Protein AF-A0A165Z0E2-F1 (afdb_monomer)

Mean predicted aligned error: 8.17 Å

pLDDT: mean 87.36, std 12.64, range [34.91, 98.0]

Structure (mmCIF, N/CA/C/O backbone):
data_AF-A0A165Z0E2-F1
#
_entry.id   AF-A0A165Z0E2-F1
#
loop_
_atom_site.group_PDB
_atom_site.id
_atom_site.type_symbol
_atom_site.label_atom_id
_atom_site.label_alt_id
_atom_site.label_comp_id
_atom_site.label_asym_id
_atom_site.label_entity_id
_atom_site.label_seq_id
_atom_site.pdbx_PDB_ins_code
_atom_site.Cartn_x
_atom_site.Cartn_y
_atom_site.Cartn_z
_atom_site.occupancy
_atom_site.B_iso_or_equiv
_atom_site.auth_seq_id
_atom_site.auth_comp_id
_atom_site.auth_asym_id
_atom_site.auth_atom_id
_atom_site.pdbx_PDB_model_num
ATOM 1 N N . MET A 1 1 ? 24.424 35.944 -37.618 1.00 54.47 1 MET A N 1
ATOM 2 C CA . MET A 1 1 ? 23.885 34.587 -37.855 1.00 54.47 1 MET A CA 1
ATOM 3 C C . MET A 1 1 ? 24.616 33.644 -36.911 1.00 54.47 1 MET A C 1
ATOM 5 O O . MET A 1 1 ? 25.786 33.376 -37.143 1.00 54.47 1 MET A O 1
ATOM 9 N N . PHE A 1 2 ? 24.004 33.239 -35.794 1.00 56.81 2 PHE A N 1
ATOM 10 C CA . PHE A 1 2 ? 24.626 32.244 -34.913 1.00 56.81 2 PHE A CA 1
ATOM 11 C C . PHE A 1 2 ? 24.613 30.890 -35.629 1.00 56.81 2 PHE A C 1
ATOM 13 O O . PHE A 1 2 ? 23.566 30.459 -36.108 1.00 56.81 2 PHE A O 1
ATOM 20 N N . SER A 1 3 ? 25.783 30.262 -35.765 1.00 77.00 3 SER A N 1
ATOM 21 C CA . SER A 1 3 ? 25.909 28.947 -36.400 1.00 77.00 3 SER A CA 1
ATOM 22 C C . SER A 1 3 ? 25.093 27.917 -35.613 1.00 77.00 3 SER A C 1
ATOM 24 O O . SER A 1 3 ? 25.201 27.875 -34.386 1.00 77.00 3 SER A O 1
ATOM 26 N N . LEU A 1 4 ? 24.301 27.078 -36.296 1.00 73.94 4 LEU A N 1
ATOM 27 C CA . LEU A 1 4 ? 23.501 26.014 -35.661 1.00 73.94 4 LEU A CA 1
ATOM 28 C C . LEU A 1 4 ? 24.344 25.134 -34.723 1.00 73.94 4 LEU A C 1
ATOM 30 O O . LEU A 1 4 ? 23.853 24.685 -33.692 1.00 73.94 4 LEU A O 1
ATOM 34 N N . ALA A 1 5 ? 25.623 24.933 -35.053 1.00 73.81 5 ALA A N 1
ATOM 35 C CA . ALA A 1 5 ? 26.557 24.163 -34.238 1.00 73.81 5 ALA A CA 1
ATOM 36 C C . ALA A 1 5 ? 26.808 24.794 -32.857 1.00 73.81 5 ALA A C 1
ATOM 38 O O . ALA A 1 5 ? 26.904 24.079 -31.863 1.00 73.81 5 ALA A O 1
ATOM 39 N N . LEU A 1 6 ? 26.868 26.128 -32.776 1.00 76.56 6 LEU A N 1
ATOM 40 C CA . LEU A 1 6 ? 27.094 26.836 -31.515 1.00 76.56 6 LEU A CA 1
ATOM 41 C C . LEU A 1 6 ? 25.850 26.780 -30.617 1.00 76.56 6 LEU A C 1
ATOM 43 O O . LEU A 1 6 ? 25.981 26.645 -29.408 1.00 76.56 6 LEU A O 1
ATOM 47 N N . VAL A 1 7 ? 24.653 26.821 -31.213 1.00 79.75 7 VAL A N 1
ATOM 48 C CA . VAL A 1 7 ? 23.372 26.678 -30.496 1.00 79.75 7 VAL A CA 1
ATOM 49 C C . VAL A 1 7 ? 23.168 25.243 -29.992 1.00 79.75 7 VAL A C 1
ATOM 51 O O . VAL A 1 7 ? 22.701 25.039 -28.876 1.00 79.75 7 VAL A O 1
ATOM 54 N N . ALA A 1 8 ? 23.550 24.234 -30.778 1.00 79.00 8 ALA A N 1
ATOM 55 C CA . ALA A 1 8 ? 23.468 22.836 -30.355 1.00 79.00 8 ALA A CA 1
ATOM 56 C C . ALA A 1 8 ? 24.437 22.520 -29.200 1.00 79.00 8 ALA A C 1
ATOM 58 O O . ALA A 1 8 ? 24.066 21.820 -28.258 1.00 79.00 8 ALA A O 1
ATOM 59 N N . LEU A 1 9 ? 25.657 23.069 -29.241 1.00 79.88 9 LEU A N 1
ATOM 60 C CA . LEU A 1 9 ? 26.662 22.857 -28.199 1.00 79.88 9 LEU A CA 1
ATOM 61 C C . LEU A 1 9 ? 26.275 23.536 -26.876 1.00 79.88 9 LEU A C 1
ATOM 63 O O . LEU A 1 9 ? 26.489 22.959 -25.812 1.00 79.88 9 LEU A O 1
ATOM 67 N N . THR A 1 10 ? 25.654 24.721 -26.924 1.00 79.38 10 THR A N 1
ATOM 68 C CA . THR A 1 10 ? 25.146 25.393 -25.717 1.00 79.38 10 THR A CA 1
ATOM 69 C C . THR A 1 10 ? 23.929 24.685 -25.121 1.00 79.38 10 THR A C 1
ATOM 71 O O . THR A 1 10 ? 23.859 24.563 -23.901 1.00 79.38 10 THR A O 1
ATOM 74 N N . LEU A 1 11 ? 23.011 24.149 -25.938 1.00 78.88 11 LEU A N 1
ATOM 75 C CA . LEU A 1 11 ? 21.893 23.328 -25.443 1.00 78.88 11 LEU A CA 1
ATOM 76 C C . LEU A 1 11 ? 22.374 22.029 -24.783 1.00 78.88 11 LEU A C 1
ATOM 78 O O . LEU A 1 11 ? 21.860 21.651 -23.734 1.00 78.88 11 LEU A O 1
ATOM 82 N N . ALA A 1 12 ? 23.369 21.360 -25.371 1.00 77.81 12 ALA A N 1
ATOM 83 C CA . ALA A 1 12 ? 23.954 20.154 -24.792 1.00 77.81 12 ALA A CA 1
ATOM 84 C C . ALA A 1 12 ? 24.706 20.451 -23.483 1.00 77.81 12 ALA A C 1
ATOM 86 O O . ALA A 1 12 ? 24.584 19.694 -22.527 1.00 77.81 12 ALA A O 1
ATOM 87 N N . ALA A 1 13 ? 25.426 21.576 -23.406 1.00 78.69 13 ALA A N 1
ATOM 88 C CA . ALA A 1 13 ? 26.096 22.014 -22.180 1.00 78.69 13 ALA A CA 1
ATOM 89 C C . ALA A 1 13 ? 25.113 22.442 -21.072 1.00 78.69 13 ALA A C 1
ATOM 91 O O . ALA A 1 13 ? 25.446 22.365 -19.892 1.00 78.69 13 ALA A O 1
ATOM 92 N N . ALA A 1 14 ? 23.901 22.869 -21.439 1.00 79.94 14 ALA A N 1
ATOM 93 C CA . ALA A 1 14 ? 22.827 23.182 -20.498 1.00 79.94 14 ALA A CA 1
ATOM 94 C C . ALA A 1 14 ? 22.044 21.939 -20.027 1.00 79.94 14 ALA A C 1
ATOM 96 O O . ALA A 1 14 ? 21.242 22.039 -19.095 1.00 79.94 14 ALA A O 1
ATOM 97 N N . ALA A 1 15 ? 22.262 20.766 -20.633 1.00 74.94 15 ALA A N 1
ATOM 98 C CA . ALA A 1 15 ? 21.620 19.527 -20.215 1.00 74.94 15 ALA A CA 1
ATOM 99 C C . ALA A 1 15 ? 22.265 19.012 -18.919 1.00 74.94 15 ALA A C 1
ATOM 101 O O . ALA A 1 15 ? 23.312 18.369 -18.929 1.00 74.94 15 ALA A O 1
ATOM 102 N N . SER A 1 16 ? 21.632 19.299 -17.783 1.00 74.88 16 SER A N 1
ATOM 103 C CA . SER A 1 16 ? 21.999 18.698 -16.498 1.00 74.88 16 SER A CA 1
ATOM 104 C C . SER A 1 16 ? 21.269 17.368 -16.292 1.00 74.88 16 SER A C 1
ATOM 106 O O . SER A 1 16 ? 20.107 17.244 -16.695 1.00 74.88 16 SER A O 1
ATOM 108 N N . PRO A 1 17 ? 21.905 16.368 -15.655 1.00 70.75 17 PRO A N 1
ATOM 109 C CA . PRO A 1 17 ? 21.209 15.155 -15.253 1.00 70.75 17 PRO A CA 1
ATOM 110 C C . PRO A 1 17 ? 20.081 15.509 -14.275 1.00 70.75 17 PRO A C 1
ATOM 112 O O . PRO A 1 17 ? 20.273 16.297 -13.350 1.00 70.75 17 PRO A O 1
ATOM 115 N N . ALA A 1 18 ? 18.897 14.937 -14.491 1.00 68.88 18 ALA A N 1
ATOM 116 C CA . ALA A 1 18 ? 17.765 15.080 -13.586 1.00 68.88 18 ALA A CA 1
ATOM 117 C C . ALA A 1 18 ? 17.639 13.822 -12.719 1.00 68.88 18 ALA A C 1
ATOM 119 O O . ALA A 1 18 ? 17.376 12.736 -13.239 1.00 68.88 18 ALA A O 1
ATOM 120 N N . ASP A 1 19 ? 17.770 13.974 -11.401 1.00 68.88 19 ASP A N 1
ATOM 121 C CA . ASP A 1 19 ? 17.341 12.955 -10.443 1.00 68.88 19 ASP A CA 1
ATOM 122 C C . ASP A 1 19 ? 15.816 13.011 -10.317 1.00 68.88 19 ASP A C 1
ATOM 124 O O . ASP A 1 19 ? 15.243 13.811 -9.574 1.00 68.88 19 ASP A O 1
ATOM 128 N N . ALA A 1 20 ? 15.140 12.179 -11.107 1.00 72.19 20 ALA A N 1
ATOM 129 C CA . ALA A 1 20 ? 13.689 12.084 -11.116 1.00 72.19 20 ALA A CA 1
ATOM 130 C C . ALA A 1 20 ? 13.210 10.918 -10.241 1.00 72.19 20 ALA A C 1
ATOM 132 O O . ALA A 1 20 ? 13.724 9.801 -10.304 1.00 72.19 20 ALA A O 1
ATOM 133 N N . PHE A 1 21 ? 12.163 11.160 -9.460 1.00 82.00 21 PHE A N 1
ATOM 134 C CA . PHE A 1 21 ? 11.425 10.121 -8.750 1.00 82.00 21 PHE A CA 1
ATOM 135 C C . PHE A 1 21 ? 9.990 10.061 -9.263 1.00 82.00 21 PHE A C 1
ATOM 137 O O . PHE A 1 21 ? 9.438 11.054 -9.740 1.00 82.00 21 PHE A O 1
ATOM 144 N N . PHE A 1 22 ? 9.373 8.887 -9.160 1.00 85.31 22 PHE A N 1
ATOM 145 C CA . PHE A 1 22 ? 7.964 8.744 -9.494 1.00 85.31 22 PHE A CA 1
ATOM 146 C C . PHE A 1 22 ? 7.130 9.119 -8.275 1.00 85.31 22 PHE A C 1
ATOM 148 O O . PHE A 1 22 ? 7.357 8.600 -7.184 1.00 85.31 22 PHE A O 1
ATOM 155 N N . ARG A 1 23 ? 6.156 10.008 -8.459 1.00 90.50 23 ARG A N 1
ATOM 156 C CA . ARG A 1 23 ? 5.164 10.359 -7.444 1.00 90.50 23 ARG A CA 1
ATOM 157 C C . ARG A 1 23 ? 3.824 10.563 -8.118 1.00 90.50 23 ARG A C 1
ATOM 159 O O . ARG A 1 23 ? 3.733 11.300 -9.095 1.00 90.50 23 ARG A O 1
ATOM 166 N N . MET A 1 24 ? 2.787 9.979 -7.545 1.00 93.31 24 MET A N 1
ATOM 167 C CA . MET A 1 24 ? 1.419 10.163 -7.990 1.00 93.31 24 MET A CA 1
ATOM 168 C C . MET A 1 24 ? 0.501 10.389 -6.800 1.00 93.31 24 MET A C 1
ATOM 170 O O . MET A 1 24 ? 0.594 9.709 -5.777 1.00 93.31 24 MET A O 1
ATOM 174 N N . ASN A 1 25 ? -0.408 11.343 -6.953 1.00 94.69 25 ASN A N 1
ATOM 175 C CA . ASN A 1 25 ? -1.466 11.541 -5.980 1.00 94.69 25 ASN A CA 1
ATOM 176 C C . ASN A 1 25 ? -2.646 10.639 -6.348 1.00 94.69 25 ASN A C 1
ATOM 178 O O . ASN A 1 25 ? -3.050 10.579 -7.512 1.00 94.69 25 ASN A O 1
ATOM 182 N N . CYS A 1 26 ? -3.222 9.980 -5.354 1.00 95.44 26 CYS A N 1
ATOM 183 C CA . CYS A 1 26 ? -4.488 9.274 -5.448 1.00 95.44 26 CYS A CA 1
ATOM 184 C C . CYS A 1 26 ? -5.521 10.062 -4.655 1.00 95.44 26 CYS A C 1
ATOM 186 O O . CYS A 1 26 ? -5.326 10.330 -3.472 1.00 95.44 26 CYS A O 1
ATOM 188 N N . ALA A 1 27 ? -6.582 10.502 -5.328 1.00 93.25 27 ALA A N 1
ATOM 189 C CA . ALA A 1 27 ? -7.455 11.556 -4.814 1.00 93.25 27 ALA A CA 1
ATOM 190 C C . ALA A 1 27 ? -8.342 11.100 -3.648 1.00 93.25 27 ALA A C 1
ATOM 192 O O . ALA A 1 27 ? -8.714 11.920 -2.816 1.00 93.25 27 ALA A O 1
ATOM 193 N N . GLN A 1 28 ? -8.689 9.813 -3.617 1.00 93.75 28 GLN A N 1
ATOM 194 C CA . GLN A 1 28 ? -9.593 9.206 -2.641 1.00 93.75 28 GLN A CA 1
ATOM 195 C C . GLN A 1 28 ? -9.499 7.673 -2.694 1.00 93.75 28 GLN A C 1
ATOM 197 O O . GLN A 1 28 ? -9.038 7.131 -3.712 1.00 93.75 28 GLN A O 1
ATOM 202 N N . PRO A 1 29 ? -9.958 6.964 -1.648 1.00 95.00 29 PRO A N 1
ATOM 203 C CA . PRO A 1 29 ? -10.156 5.521 -1.696 1.00 95.00 29 PRO A CA 1
ATOM 204 C C . PRO A 1 29 ? -11.088 5.092 -2.829 1.00 95.00 29 PRO A C 1
ATOM 206 O O . PRO A 1 29 ? -12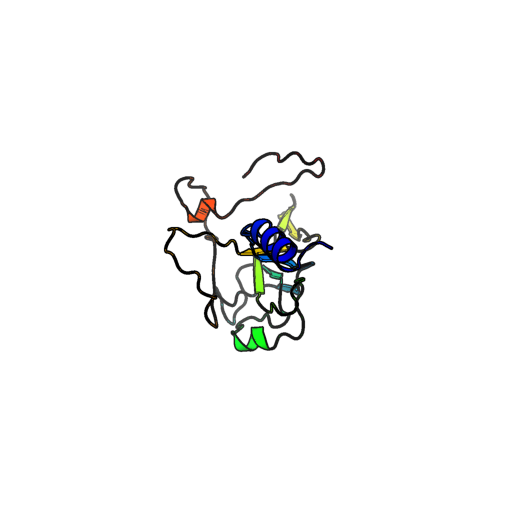.133 5.698 -3.048 1.00 95.00 29 PRO A O 1
ATOM 209 N N . VAL A 1 30 ? -10.721 4.023 -3.534 1.00 95.50 30 VAL A N 1
ATOM 210 C CA . VAL A 1 30 ? -11.617 3.317 -4.458 1.00 95.50 30 VAL A CA 1
ATOM 211 C C . VAL A 1 30 ? -12.631 2.469 -3.690 1.00 95.50 30 VAL A C 1
ATOM 213 O O . VAL A 1 30 ? -13.757 2.286 -4.140 1.00 95.50 30 VAL A O 1
ATOM 216 N N . THR A 1 31 ? -12.240 1.964 -2.517 1.00 94.94 31 THR A N 1
ATOM 217 C CA . THR A 1 31 ? -13.116 1.231 -1.601 1.00 94.94 31 THR A CA 1
ATOM 218 C C . THR A 1 31 ? -12.567 1.261 -0.176 1.00 94.94 31 THR A C 1
ATOM 220 O O . THR A 1 31 ? -11.368 1.455 0.041 1.00 94.94 31 THR A O 1
ATOM 223 N N . THR A 1 32 ? -13.453 1.019 0.789 1.00 95.06 32 THR A N 1
ATOM 224 C CA . THR A 1 32 ? -13.117 0.793 2.196 1.00 95.06 32 THR A CA 1
ATOM 225 C C . THR A 1 32 ? -13.785 -0.502 2.638 1.00 95.06 32 THR A C 1
ATOM 227 O O . THR A 1 32 ? -15.008 -0.555 2.773 1.00 95.06 32 THR A O 1
ATOM 230 N N . MET A 1 33 ? -13.008 -1.573 2.821 1.00 95.69 33 MET A N 1
ATOM 231 C CA . MET A 1 33 ? -13.561 -2.913 3.049 1.00 95.69 33 MET A CA 1
ATOM 232 C C . MET A 1 33 ? -12.639 -3.829 3.857 1.00 95.69 33 MET A C 1
ATOM 234 O O . MET A 1 33 ? -11.449 -3.571 4.017 1.00 95.69 33 MET A O 1
ATOM 238 N N . ARG A 1 34 ? -13.192 -4.933 4.371 1.00 97.00 34 ARG A N 1
ATOM 239 C CA . ARG A 1 34 ? -12.456 -5.963 5.126 1.00 97.00 34 ARG A CA 1
ATOM 240 C C . ARG A 1 34 ? -11.863 -7.023 4.202 1.00 97.00 34 ARG A C 1
ATOM 242 O O . ARG A 1 34 ? -12.214 -8.196 4.307 1.00 97.00 34 ARG A O 1
ATOM 249 N N . ALA A 1 35 ? -10.992 -6.610 3.293 1.00 97.44 35 ALA A N 1
ATOM 250 C CA . ALA A 1 35 ? -10.297 -7.522 2.395 1.00 97.44 35 ALA A CA 1
ATOM 251 C C . ALA A 1 35 ? -8.796 -7.265 2.413 1.00 97.44 35 ALA A C 1
ATOM 253 O O . ALA A 1 35 ? -8.361 -6.114 2.452 1.00 97.44 35 ALA A O 1
ATOM 254 N N . ASP A 1 36 ? -8.032 -8.350 2.372 1.00 97.31 36 ASP A N 1
ATOM 255 C CA . ASP A 1 36 ? -6.581 -8.334 2.250 1.00 97.31 36 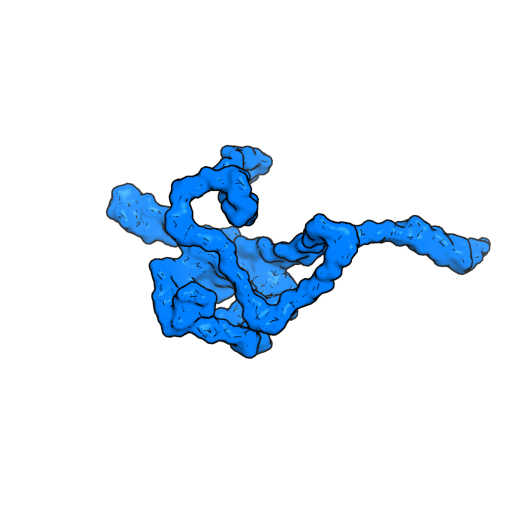ASP A CA 1
ATOM 256 C C . ASP A 1 36 ? -6.136 -9.532 1.402 1.00 97.31 36 ASP A C 1
ATOM 258 O O . ASP A 1 36 ? -6.047 -10.652 1.912 1.00 97.31 36 ASP A O 1
ATOM 262 N N . PRO A 1 37 ? -5.862 -9.319 0.107 1.00 97.19 37 PRO A N 1
ATOM 263 C CA . PRO A 1 37 ? -5.444 -10.391 -0.794 1.00 97.19 37 PRO A CA 1
ATOM 264 C C . PRO A 1 37 ? -4.064 -10.966 -0.477 1.00 97.19 37 PRO A C 1
ATOM 266 O O . PRO A 1 37 ? -3.691 -11.976 -1.070 1.00 97.19 37 PRO A O 1
ATOM 269 N N . ILE A 1 38 ? -3.277 -10.311 0.384 1.00 96.50 38 ILE A N 1
ATOM 270 C CA . ILE A 1 38 ? -1.933 -10.745 0.775 1.00 96.50 38 ILE A CA 1
ATOM 271 C C . ILE A 1 38 ? -2.001 -11.559 2.070 1.00 96.50 38 ILE A C 1
ATOM 273 O O . ILE A 1 38 ? -1.441 -12.650 2.123 1.00 96.50 38 ILE A O 1
ATOM 277 N N . VAL A 1 39 ? -2.674 -11.046 3.103 1.00 95.62 39 VAL A N 1
ATOM 278 C CA . VAL A 1 39 ? -2.645 -11.632 4.455 1.00 95.62 39 VAL A CA 1
ATOM 279 C C . VAL A 1 39 ? -3.753 -12.662 4.672 1.00 95.62 39 VAL A C 1
ATOM 281 O O . VAL A 1 39 ? -3.515 -13.695 5.295 1.00 95.62 39 VAL A O 1
ATOM 284 N N . THR A 1 40 ? -4.964 -12.406 4.175 1.00 96.31 40 THR A N 1
ATOM 285 C CA . THR A 1 40 ? -6.128 -13.288 4.371 1.00 96.31 40 THR A CA 1
ATOM 286 C C . THR A 1 40 ? -6.905 -13.470 3.061 1.00 96.31 40 THR A C 1
ATOM 288 O O . THR A 1 40 ? -8.063 -13.048 2.967 1.00 96.31 40 THR A O 1
ATOM 291 N N . PRO A 1 41 ? -6.283 -14.065 2.026 1.00 97.19 41 PRO A N 1
ATOM 292 C CA . PRO A 1 41 ? -6.888 -14.181 0.706 1.00 97.19 41 PRO A CA 1
ATOM 293 C C . PRO A 1 41 ? -8.185 -14.996 0.743 1.00 97.19 41 PRO A C 1
ATOM 295 O O . PRO A 1 41 ? -8.265 -16.054 1.364 1.00 97.19 41 PRO A O 1
ATOM 298 N N . GLY A 1 42 ? -9.211 -14.493 0.058 1.00 97.69 42 GLY A N 1
ATOM 299 C CA . GLY A 1 42 ? -10.505 -15.161 -0.110 1.00 97.69 42 GLY A CA 1
ATOM 300 C C . GLY A 1 42 ? -11.436 -15.120 1.105 1.00 97.69 42 GLY A C 1
ATOM 301 O O . GLY A 1 42 ? -12.572 -15.577 0.996 1.00 97.69 42 GLY A O 1
ATOM 302 N N . ILE A 1 43 ? -11.005 -14.557 2.239 1.00 97.88 43 ILE A N 1
ATOM 303 C CA . ILE A 1 43 ? -11.808 -14.478 3.466 1.00 97.88 43 ILE A CA 1
ATOM 304 C C . ILE A 1 43 ? -11.844 -13.059 4.035 1.00 97.88 43 ILE A C 1
ATOM 306 O O . ILE A 1 43 ? -11.053 -12.188 3.680 1.00 97.88 43 ILE A O 1
ATOM 310 N N . VAL A 1 44 ? -12.780 -12.827 4.954 1.00 98.00 44 VAL A N 1
ATOM 311 C CA . VAL A 1 44 ? -12.931 -11.533 5.623 1.00 98.00 44 VAL A CA 1
ATOM 312 C C . VAL A 1 44 ? -11.706 -11.221 6.481 1.00 98.00 44 VAL A C 1
ATOM 314 O O . VAL A 1 44 ? -11.399 -11.949 7.425 1.00 98.00 44 VAL A O 1
ATOM 317 N N . ALA A 1 45 ? -11.046 -10.099 6.187 1.00 96.94 45 ALA A N 1
ATOM 318 C CA . ALA A 1 45 ? -9.876 -9.645 6.928 1.00 96.94 45 ALA A CA 1
ATOM 319 C C . ALA A 1 45 ? -10.224 -9.269 8.379 1.00 96.94 45 ALA A C 1
ATOM 321 O O . ALA A 1 45 ? -11.352 -8.868 8.709 1.00 96.94 45 ALA A O 1
ATOM 322 N N . SER A 1 46 ? -9.232 -9.363 9.267 1.00 94.75 46 SER A N 1
ATOM 323 C CA . SER A 1 46 ? -9.387 -9.072 10.701 1.00 94.75 46 SER A CA 1
ATOM 324 C C . SER A 1 46 ? -9.749 -7.612 10.997 1.00 94.75 46 SER A C 1
ATOM 326 O O . SER A 1 46 ? -10.328 -7.328 12.042 1.00 94.75 46 SER A O 1
ATOM 328 N N . HIS A 1 47 ? -9.463 -6.696 10.071 1.00 93.88 47 HIS A N 1
ATOM 329 C CA . HIS A 1 47 ? -9.766 -5.273 10.173 1.00 93.88 47 HIS A CA 1
ATOM 330 C C . HIS A 1 47 ? -10.133 -4.680 8.804 1.00 93.88 47 HIS A C 1
ATOM 332 O O . HIS A 1 47 ? -10.105 -5.367 7.781 1.00 93.88 47 HIS A O 1
ATOM 338 N N . VAL A 1 48 ? -10.567 -3.419 8.805 1.00 95.56 48 VAL A N 1
ATOM 339 C CA . VAL A 1 48 ? -10.971 -2.684 7.600 1.00 95.56 48 VAL A CA 1
ATOM 340 C C . VAL A 1 48 ? -9.755 -1.995 6.992 1.00 95.56 48 VAL A C 1
ATOM 342 O O . VAL A 1 48 ? -8.957 -1.407 7.720 1.00 95.56 48 VAL A O 1
ATOM 345 N N . HIS A 1 49 ? -9.658 -2.021 5.668 1.00 96.06 49 HIS A N 1
ATOM 346 C CA . HIS A 1 49 ? -8.668 -1.291 4.888 1.00 96.06 49 HIS A CA 1
ATOM 347 C C . HIS A 1 49 ? -9.319 -0.157 4.102 1.00 96.06 49 HIS A C 1
ATOM 349 O O . HIS A 1 49 ? -10.428 -0.319 3.594 1.00 96.06 49 HIS A O 1
ATOM 355 N N . GLN A 1 50 ? -8.606 0.959 3.969 1.00 95.50 50 GLN A N 1
ATOM 356 C CA . GLN A 1 50 ? -8.859 1.977 2.947 1.00 95.50 50 GLN A CA 1
ATOM 357 C C . GLN A 1 50 ? -7.948 1.678 1.760 1.00 95.50 50 GLN A C 1
ATOM 359 O O . GLN A 1 50 ? -6.746 1.494 1.946 1.00 95.50 50 GLN A O 1
ATOM 364 N N . VAL A 1 51 ? -8.512 1.597 0.557 1.00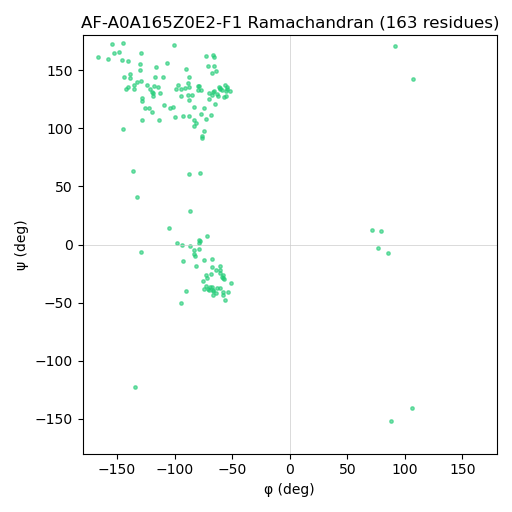 96.50 51 VAL A N 1
ATOM 365 C CA . VAL A 1 51 ? -7.809 1.118 -0.640 1.00 96.50 51 VAL A CA 1
ATOM 366 C C . VAL A 1 51 ? -7.768 2.218 -1.689 1.00 96.50 51 VAL A C 1
ATOM 368 O O . VAL A 1 51 ? -8.807 2.746 -2.064 1.00 96.50 51 VAL A O 1
ATOM 371 N N . LEU A 1 52 ? -6.587 2.530 -2.207 1.00 97.06 52 LEU A N 1
ATOM 372 C CA . LEU A 1 52 ? -6.329 3.448 -3.315 1.00 97.06 52 LEU A CA 1
ATOM 373 C C . LEU A 1 52 ? -5.943 2.654 -4.575 1.00 97.06 52 LEU A C 1
ATOM 375 O O . LEU A 1 52 ? -5.426 1.537 -4.478 1.00 97.06 52 LEU A O 1
ATOM 379 N N . GLY A 1 53 ? -6.143 3.250 -5.753 1.00 97.12 53 GLY A N 1
ATOM 380 C CA . GLY A 1 53 ? -5.688 2.693 -7.030 1.00 97.12 53 GLY A CA 1
ATOM 381 C C . GLY A 1 53 ? -6.807 2.107 -7.888 1.00 97.12 53 GLY A C 1
ATOM 382 O O . GLY A 1 53 ? -7.882 2.704 -7.990 1.00 97.12 53 GLY A O 1
ATOM 383 N N . GLY A 1 54 ? -6.529 0.979 -8.547 1.00 97.44 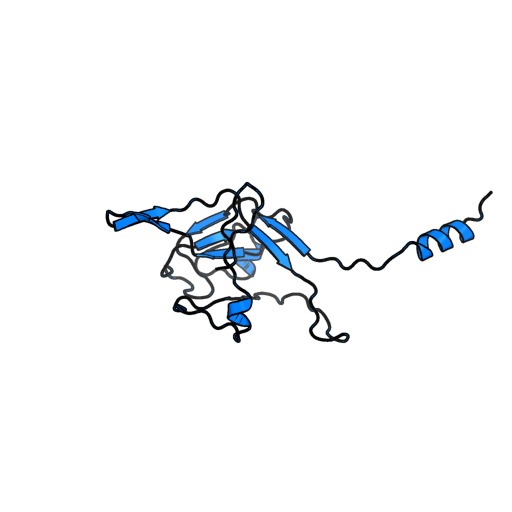54 GLY A N 1
ATOM 384 C CA . GLY A 1 54 ? -7.419 0.347 -9.527 1.00 97.44 54 GLY A CA 1
ATOM 385 C C . GLY A 1 54 ? -8.720 -0.222 -8.941 1.00 97.44 54 GLY A C 1
ATOM 386 O O . GLY A 1 54 ? -8.739 -0.728 -7.820 1.00 97.44 54 GLY A O 1
ATOM 387 N N . ASN A 1 55 ? -9.817 -0.201 -9.705 1.00 96.81 55 ASN A N 1
ATOM 388 C CA . ASN A 1 55 ? -11.112 -0.754 -9.270 1.00 96.81 55 ASN A CA 1
ATOM 389 C C . ASN A 1 55 ? -11.233 -2.292 -9.345 1.00 96.81 55 ASN A C 1
ATOM 391 O O . ASN A 1 55 ? -12.289 -2.827 -9.023 1.00 96.81 55 ASN A O 1
ATOM 395 N N . GLY A 1 56 ? -10.175 -3.010 -9.734 1.00 96.44 56 GLY A N 1
ATOM 396 C CA . GLY A 1 56 ? -10.111 -4.477 -9.721 1.00 96.44 56 GLY A CA 1
ATOM 397 C C . GLY A 1 56 ? -9.851 -5.110 -8.344 1.00 96.44 56 GLY A C 1
ATOM 398 O O . GLY A 1 56 ? -9.747 -6.337 -8.253 1.00 96.44 56 GLY A O 1
ATOM 399 N N . PHE A 1 57 ? -9.735 -4.306 -7.277 1.00 97.69 57 PHE A N 1
ATOM 400 C CA . PHE A 1 57 ? -9.471 -4.796 -5.921 1.00 97.69 57 PHE A CA 1
ATOM 401 C C . PHE A 1 57 ? -10.589 -5.711 -5.412 1.00 97.69 57 PHE A C 1
ATOM 403 O O . PHE A 1 57 ? -11.766 -5.355 -5.430 1.00 97.69 57 PHE A O 1
ATOM 410 N N . ASN A 1 58 ? -10.226 -6.899 -4.933 1.00 96.56 58 ASN A N 1
ATOM 411 C CA . ASN A 1 58 ? -11.169 -7.907 -4.447 1.00 96.56 58 ASN A CA 1
ATOM 412 C C . ASN A 1 58 ? -10.497 -8.835 -3.420 1.00 96.56 58 ASN A C 1
ATO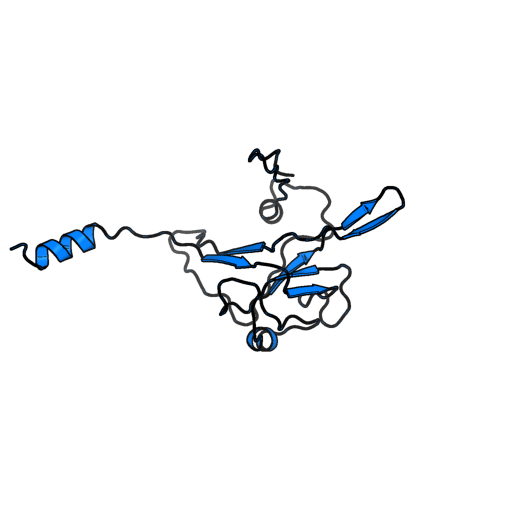M 414 O O . ASN A 1 58 ? -9.289 -8.768 -3.252 1.00 96.56 58 ASN A O 1
ATOM 418 N N . PHE A 1 59 ? -11.250 -9.716 -2.751 1.00 97.81 59 PHE A N 1
ATOM 419 C CA . PHE A 1 59 ? -10.755 -10.596 -1.675 1.00 97.81 59 PHE A CA 1
ATOM 420 C C . PHE A 1 59 ? -9.601 -11.533 -2.057 1.00 97.81 59 PHE A C 1
ATOM 422 O O . PHE A 1 59 ? -8.846 -11.944 -1.180 1.00 97.81 59 PHE A O 1
ATOM 429 N N . ASN A 1 60 ? -9.470 -11.898 -3.330 1.00 96.50 60 ASN A N 1
ATOM 430 C CA . ASN A 1 60 ? -8.434 -12.803 -3.819 1.00 96.50 60 ASN A CA 1
ATOM 431 C C . ASN A 1 60 ? -7.765 -12.241 -5.081 1.00 96.50 60 ASN A C 1
ATOM 433 O O . ASN A 1 60 ? -7.516 -12.965 -6.043 1.00 96.50 60 ASN A O 1
ATOM 437 N N . GLN A 1 61 ? -7.520 -10.928 -5.087 1.00 96.50 61 GLN A N 1
ATOM 438 C CA . GLN A 1 61 ? -7.035 -10.219 -6.263 1.00 96.50 61 GLN A CA 1
ATOM 439 C C . GLN A 1 61 ? -5.747 -10.839 -6.805 1.00 96.50 61 GLN A C 1
ATOM 441 O O . GLN A 1 61 ? -4.753 -10.987 -6.090 1.00 96.50 61 GLN A O 1
ATOM 446 N N . THR A 1 62 ? -5.749 -11.136 -8.100 1.00 96.25 62 THR A N 1
ATOM 447 C CA . THR A 1 62 ? -4.577 -11.545 -8.877 1.00 96.25 62 THR A CA 1
ATOM 448 C C . THR A 1 62 ? -4.011 -10.376 -9.690 1.00 96.25 62 THR A C 1
ATOM 450 O O . THR A 1 62 ? -4.623 -9.312 -9.804 1.00 96.25 62 THR A O 1
ATOM 453 N N . PHE A 1 63 ? -2.843 -10.571 -10.310 1.00 96.00 63 PHE A N 1
ATOM 454 C CA . PHE A 1 63 ? -2.325 -9.605 -11.282 1.00 96.00 63 PHE A CA 1
ATOM 455 C C . PHE A 1 63 ? -3.306 -9.384 -12.441 1.00 96.00 63 PHE A C 1
ATOM 457 O O . PHE A 1 63 ? -3.561 -8.243 -12.819 1.00 96.00 63 PHE A O 1
ATOM 464 N N . ALA A 1 64 ? -3.898 -10.459 -12.969 1.00 96.62 64 ALA A N 1
ATOM 465 C CA . ALA A 1 64 ? -4.861 -10.370 -14.060 1.00 96.62 64 ALA A CA 1
ATOM 466 C C . ALA A 1 64 ? -6.095 -9.542 -13.669 1.00 96.62 64 ALA A C 1
ATOM 468 O O . ALA A 1 64 ? -6.585 -8.766 -14.486 1.00 96.62 64 ALA A O 1
ATOM 469 N N . ASP A 1 65 ? -6.565 -9.654 -12.425 1.00 96.81 65 ASP A N 1
ATOM 470 C CA . ASP A 1 65 ? -7.675 -8.836 -11.922 1.00 96.81 65 ASP A CA 1
ATOM 471 C C . ASP A 1 65 ? -7.285 -7.360 -11.826 1.00 96.81 65 ASP A C 1
ATOM 473 O O . ASP A 1 65 ? -8.027 -6.500 -12.297 1.00 96.81 65 ASP A O 1
ATOM 477 N N . ALA A 1 66 ? -6.084 -7.063 -11.311 1.00 96.44 66 ALA A N 1
ATOM 478 C CA . ALA A 1 66 ? -5.550 -5.701 -11.276 1.00 96.44 66 ALA A CA 1
ATOM 479 C C . ALA A 1 66 ? -5.516 -5.088 -12.687 1.00 96.44 66 ALA A C 1
ATOM 481 O O . ALA A 1 66 ? -6.014 -3.986 -12.911 1.00 96.44 66 ALA A O 1
ATOM 482 N N . ARG A 1 67 ? -5.000 -5.842 -13.668 1.00 96.69 67 ARG A N 1
ATOM 483 C CA . ARG A 1 67 ? -4.878 -5.414 -15.070 1.00 96.69 67 ARG A CA 1
ATOM 484 C C . ARG A 1 67 ? -6.208 -5.247 -15.801 1.00 96.69 67 ARG A C 1
ATOM 486 O O . ARG A 1 67 ? -6.230 -4.548 -16.809 1.00 96.69 67 ARG A O 1
ATOM 493 N N . LYS A 1 68 ? -7.290 -5.853 -15.306 1.00 97.31 68 LYS A N 1
ATOM 494 C CA . LYS A 1 68 ? -8.656 -5.672 -15.824 1.00 97.31 68 LYS A CA 1
ATOM 495 C C . LYS A 1 68 ? -9.356 -4.429 -15.270 1.00 97.31 68 LYS A C 1
ATOM 497 O O . LYS A 1 68 ? -10.469 -4.140 -15.704 1.00 97.31 68 LYS A O 1
ATOM 502 N N . SER A 1 69 ? -8.740 -3.702 -14.333 1.00 97.88 69 SER A N 1
ATOM 503 C CA . SER A 1 69 ? -9.301 -2.454 -13.807 1.00 97.88 69 SER A CA 1
ATOM 504 C C . SER A 1 69 ? -9.596 -1.470 -14.944 1.00 97.88 69 SER A C 1
ATOM 506 O O . SER A 1 69 ? -8.749 -1.216 -15.799 1.00 97.88 69 SER A O 1
ATOM 508 N N . SER A 1 70 ? -10.796 -0.893 -14.941 1.00 96.69 70 SER A N 1
ATOM 509 C CA . SER A 1 70 ? -11.246 0.088 -15.936 1.00 96.69 70 SER A CA 1
ATOM 510 C C . SER A 1 70 ? -10.990 1.534 -15.503 1.00 96.69 70 SER A C 1
ATOM 512 O O . SER A 1 70 ? -11.094 2.455 -16.312 1.00 96.69 70 SER A O 1
ATOM 514 N N . CYS A 1 71 ? -10.690 1.757 -14.222 1.00 94.88 71 CYS A N 1
ATOM 515 C CA . CYS A 1 71 ? -10.325 3.059 -13.680 1.00 94.88 71 CYS A CA 1
ATOM 516 C C . CYS A 1 71 ? -9.331 2.921 -12.519 1.00 94.88 71 CYS A C 1
ATOM 518 O O . CYS A 1 71 ? -9.146 1.836 -11.967 1.00 94.88 71 CYS A O 1
ATOM 520 N N . SER A 1 72 ? -8.707 4.042 -12.155 1.00 96.31 72 SER A N 1
ATOM 521 C CA . SER A 1 72 ? -7.807 4.179 -11.009 1.00 96.31 72 SER A CA 1
ATOM 522 C C . SER A 1 72 ? -8.093 5.504 -10.305 1.00 96.31 72 SER A C 1
ATOM 524 O O . SER A 1 72 ? -8.399 6.499 -10.968 1.00 96.31 72 SER A O 1
ATOM 526 N N . THR A 1 73 ? -8.005 5.537 -8.973 1.00 95.88 73 THR A N 1
ATOM 527 C CA . THR A 1 73 ? -8.130 6.793 -8.207 1.00 95.88 73 THR A CA 1
ATOM 528 C C . THR A 1 73 ? -6.852 7.634 -8.213 1.00 95.88 73 THR A C 1
ATOM 530 O O . THR A 1 73 ? -6.850 8.752 -7.689 1.00 95.88 73 THR A O 1
ATOM 533 N N . CYS A 1 74 ? -5.776 7.123 -8.816 1.00 96.06 74 CYS A N 1
ATOM 534 C CA . CYS A 1 74 ? -4.485 7.785 -8.947 1.00 96.06 74 CYS A CA 1
ATOM 535 C C . CYS A 1 74 ? -4.374 8.615 -10.236 1.00 96.06 74 CYS A C 1
ATOM 537 O O . CYS A 1 74 ? -5.000 8.318 -11.253 1.00 96.06 74 CYS A O 1
ATOM 539 N N . GLN A 1 75 ? -3.562 9.678 -10.199 1.00 94.81 75 GLN A N 1
ATOM 540 C CA . GLN A 1 75 ? -3.357 10.584 -11.338 1.00 94.81 75 GLN A CA 1
ATOM 541 C C . GLN A 1 75 ? -2.832 9.862 -12.586 1.00 94.81 75 GLN A C 1
ATOM 543 O O . GLN A 1 75 ? -3.285 10.133 -13.701 1.00 94.81 75 GLN A O 1
ATOM 548 N N . ALA A 1 76 ? -1.895 8.930 -12.404 1.00 92.94 76 ALA A N 1
ATOM 549 C CA . ALA A 1 76 ? -1.414 8.073 -13.475 1.00 92.94 76 ALA A CA 1
ATOM 550 C C . ALA A 1 76 ? -2.459 6.986 -13.755 1.00 92.94 76 ALA A C 1
ATOM 552 O O . ALA A 1 76 ? -2.445 5.929 -13.140 1.00 92.94 76 ALA A O 1
ATOM 553 N N . ARG A 1 77 ? -3.375 7.237 -14.697 1.00 90.56 77 ARG A N 1
ATOM 554 C CA . ARG A 1 77 ? -4.480 6.306 -15.010 1.00 90.56 77 ARG A CA 1
ATOM 555 C C . ARG A 1 77 ? -4.021 4.927 -15.490 1.00 90.56 77 ARG A C 1
ATOM 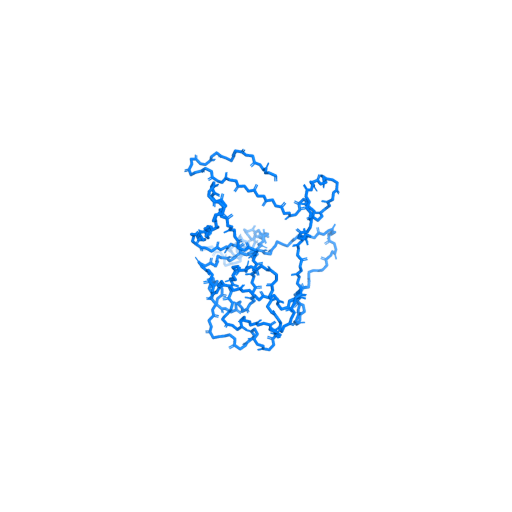557 O O . ARG A 1 77 ? -4.770 3.968 -15.358 1.00 90.56 77 ARG A O 1
ATOM 564 N N . SER A 1 78 ? -2.813 4.839 -16.046 1.00 91.88 78 SER A N 1
ATOM 565 C CA . SER A 1 78 ? -2.193 3.570 -16.440 1.00 91.88 78 SER A CA 1
ATOM 566 C C . SER A 1 78 ? -1.681 2.756 -15.247 1.00 91.88 78 SER A C 1
ATOM 568 O O . SER A 1 78 ? -1.365 1.581 -15.419 1.00 91.88 78 SER A O 1
ATOM 570 N N . ASP A 1 79 ? -1.583 3.360 -14.059 1.00 92.56 79 ASP A N 1
ATOM 571 C CA . ASP A 1 79 ? -1.277 2.645 -12.827 1.00 92.56 79 ASP A CA 1
ATOM 572 C C . ASP A 1 79 ? -2.554 2.021 -12.254 1.00 92.56 79 ASP A C 1
ATOM 574 O O . ASP A 1 79 ? -3.445 2.702 -11.731 1.00 92.56 79 ASP A O 1
ATOM 578 N N . LEU A 1 80 ? -2.628 0.699 -12.391 1.00 95.88 80 LEU A N 1
ATOM 579 C CA . LEU A 1 80 ? -3.726 -0.142 -11.919 1.00 95.88 80 LEU A CA 1
ATOM 580 C C . LEU A 1 80 ? -3.344 -0.937 -10.663 1.00 95.88 80 LEU A C 1
ATOM 582 O O . LEU A 1 80 ? -4.022 -1.902 -10.312 1.00 95.88 80 LEU A O 1
ATOM 586 N N . SER A 1 81 ? -2.246 -0.565 -10.004 1.00 95.38 81 SER A N 1
ATOM 587 C CA . SER A 1 81 ? -1.848 -1.142 -8.723 1.00 95.38 81 SER A CA 1
ATOM 588 C C . SER A 1 81 ? -2.858 -0.773 -7.636 1.00 95.38 81 SER A C 1
ATOM 590 O O . SER A 1 81 ? -3.623 0.188 -7.765 1.00 95.38 81 SER A O 1
ATOM 592 N N . ASN A 1 82 ? -2.847 -1.526 -6.538 1.00 96.94 82 ASN A N 1
ATOM 593 C CA . ASN A 1 82 ? -3.637 -1.218 -5.355 1.00 96.94 82 ASN A CA 1
ATOM 594 C C . ASN A 1 82 ? -2.728 -0.974 -4.156 1.00 96.94 82 ASN A C 1
ATOM 596 O O . ASN A 1 82 ? -1.784 -1.725 -3.922 1.00 96.94 82 ASN A O 1
ATOM 600 N N . TYR A 1 83 ? -3.052 0.065 -3.391 1.00 96.19 83 TYR A N 1
ATOM 601 C CA . TYR A 1 83 ? -2.325 0.481 -2.196 1.00 96.19 83 TYR A CA 1
ATOM 602 C C . TYR A 1 83 ? -3.327 0.614 -1.070 1.00 96.19 83 TYR A C 1
ATOM 604 O O . TYR A 1 83 ? -4.298 1.354 -1.214 1.00 96.19 83 TYR A O 1
ATOM 612 N N . TRP A 1 84 ? -3.133 -0.091 0.035 1.00 95.69 84 TRP A N 1
ATOM 613 C CA . TRP A 1 84 ? -4.096 -0.047 1.124 1.00 95.69 84 TRP A CA 1
ATOM 614 C C . TRP A 1 84 ? -3.425 0.018 2.482 1.00 95.69 84 TRP A C 1
ATOM 616 O O . TRP A 1 84 ? -2.348 -0.535 2.697 1.00 95.69 84 TRP A O 1
ATOM 626 N N . THR A 1 85 ? -4.085 0.721 3.395 1.00 93.94 85 THR A N 1
ATOM 627 C CA . THR A 1 85 ? -3.665 0.867 4.788 1.00 93.94 85 THR A CA 1
ATOM 628 C C . THR A 1 85 ? -4.833 0.545 5.714 1.00 93.94 85 THR A C 1
ATOM 630 O O . THR A 1 85 ? -5.996 0.681 5.311 1.00 93.94 85 THR A O 1
ATOM 633 N N . PRO A 1 86 ? -4.568 0.123 6.963 1.00 93.44 86 PRO A N 1
ATOM 634 C CA . PRO A 1 86 ? -5.614 -0.043 7.963 1.00 93.44 86 PRO A CA 1
ATOM 635 C C . PRO A 1 86 ? -6.434 1.241 8.125 1.00 93.44 86 PRO A C 1
ATOM 637 O O . PRO A 1 86 ? -5.880 2.334 8.231 1.00 93.44 86 PRO A O 1
ATOM 640 N N . ASN A 1 87 ? -7.758 1.109 8.150 1.00 92.94 87 ASN A N 1
ATOM 641 C CA . ASN A 1 87 ? -8.664 2.224 8.390 1.00 92.94 87 ASN A CA 1
ATOM 642 C C . ASN A 1 87 ? -8.550 2.676 9.853 1.00 92.94 87 ASN A C 1
ATOM 644 O O . ASN A 1 87 ? -8.666 1.860 10.771 1.00 92.94 87 ASN A O 1
ATOM 648 N N . LEU A 1 88 ? -8.374 3.979 10.077 1.00 91.00 88 LEU A N 1
ATOM 649 C CA . LEU A 1 88 ? -8.290 4.546 11.419 1.00 91.00 88 LEU A CA 1
ATOM 650 C C . LEU A 1 88 ? -9.686 4.714 12.038 1.00 91.00 88 LEU A C 1
ATOM 652 O O . LEU A 1 88 ? -10.621 5.197 11.400 1.00 91.00 88 LEU A O 1
ATOM 656 N N . TYR A 1 89 ? -9.814 4.348 13.311 1.00 92.81 89 TYR A N 1
ATOM 657 C CA . TYR A 1 89 ? -11.037 4.532 14.086 1.00 92.81 89 TYR A CA 1
ATOM 658 C C . TYR A 1 89 ? -10.759 5.329 15.356 1.00 92.81 89 TYR A C 1
ATOM 660 O O . TYR A 1 89 ? -9.799 5.060 16.076 1.00 92.81 89 TYR A O 1
ATOM 668 N N . TYR A 1 90 ? -11.651 6.265 15.664 1.00 93.88 90 TYR A N 1
ATOM 669 C CA . TYR A 1 90 ? -11.713 6.926 16.958 1.00 93.88 90 TYR A CA 1
ATOM 670 C C . TYR A 1 90 ? -12.591 6.109 17.907 1.00 93.88 90 TYR A C 1
ATOM 672 O O . TYR A 1 90 ? -13.757 5.849 17.609 1.00 93.88 90 TYR A O 1
ATOM 680 N N . ARG A 1 91 ? -12.044 5.724 19.063 1.00 95.25 91 ARG A N 1
ATOM 681 C CA . ARG A 1 91 ? -12.803 5.077 20.138 1.00 95.25 91 ARG A CA 1
ATOM 682 C C . ARG A 1 91 ? -13.304 6.136 21.120 1.00 95.25 91 ARG A C 1
ATOM 684 O O . ARG A 1 91 ? -12.513 6.721 21.858 1.00 95.25 91 ARG A O 1
ATOM 691 N N . ALA A 1 92 ? -14.612 6.366 21.145 1.00 96.56 92 ALA A N 1
ATOM 692 C CA . ALA A 1 92 ? -15.243 7.315 22.055 1.00 96.56 92 ALA A CA 1
ATOM 693 C C . ALA A 1 92 ? -15.273 6.792 23.503 1.00 96.56 92 ALA A C 1
ATOM 695 O O . ALA A 1 92 ? -15.163 5.591 23.761 1.00 96.56 92 ALA A O 1
ATOM 696 N N . LYS A 1 93 ? -15.480 7.698 24.472 1.00 96.69 93 LYS A N 1
ATOM 697 C CA . LYS A 1 93 ? -15.541 7.359 25.912 1.00 96.69 93 LYS A CA 1
ATOM 698 C C . LYS A 1 93 ? -16.629 6.335 26.255 1.00 96.69 93 LYS A C 1
ATOM 700 O O . LYS A 1 93 ? -16.468 5.572 27.197 1.00 96.69 93 LYS A O 1
ATOM 705 N N . ASN A 1 94 ? -17.712 6.302 25.480 1.00 96.44 94 ASN A N 1
ATOM 706 C CA . ASN A 1 94 ? -18.802 5.332 25.627 1.00 96.44 94 ASN A CA 1
ATOM 707 C C . ASN A 1 94 ? -18.477 3.946 25.023 1.00 96.44 94 ASN A C 1
ATOM 709 O O . ASN A 1 94 ? -19.346 3.083 24.983 1.00 96.44 94 ASN A O 1
ATOM 713 N N . GLY A 1 95 ? -17.258 3.738 24.513 1.00 96.44 95 GLY A N 1
ATOM 714 C CA . GLY A 1 95 ? -16.804 2.480 23.920 1.00 96.44 95 GLY A CA 1
ATOM 715 C C . GLY A 1 95 ? -17.137 2.294 22.438 1.00 96.44 95 GLY A C 1
ATOM 716 O O . GLY A 1 95 ? -16.633 1.344 21.842 1.00 96.44 95 GLY A O 1
ATOM 717 N N . SER A 1 96 ? -17.928 3.184 21.831 1.00 96.38 96 SER A N 1
ATOM 718 C CA . SER A 1 96 ? -18.226 3.130 20.395 1.00 96.38 96 SER A CA 1
ATOM 719 C C . SER A 1 96 ? -17.015 3.513 19.539 1.00 96.38 96 SER A C 1
ATOM 721 O O . SER A 1 96 ? -16.124 4.244 19.980 1.00 96.38 96 SER A O 1
ATOM 723 N N . PHE A 1 97 ? -16.981 3.001 18.308 1.00 95.25 97 PHE A N 1
ATOM 724 C CA . PHE A 1 97 ? -15.943 3.305 17.329 1.00 95.25 97 PHE A CA 1
ATOM 725 C C . PHE A 1 97 ? -16.535 4.105 16.174 1.00 95.25 97 PHE A C 1
ATOM 727 O O . PHE A 1 97 ? -17.533 3.706 15.576 1.00 95.25 97 PHE A O 1
ATOM 734 N N . HIS A 1 98 ? -15.882 5.209 15.838 1.00 94.25 98 HIS A N 1
ATOM 735 C CA . HIS A 1 98 ? -16.232 6.064 14.713 1.00 94.25 98 HIS A CA 1
ATOM 736 C C . HIS A 1 98 ? -15.121 6.015 13.677 1.00 94.25 98 HIS A C 1
ATOM 738 O O . HIS A 1 98 ? -13.942 6.086 14.024 1.00 94.25 98 HIS A O 1
ATOM 744 N N . ASN A 1 99 ? -15.492 5.887 12.405 1.00 91.44 99 ASN A N 1
ATOM 745 C CA . ASN A 1 99 ? -14.526 5.960 11.319 1.00 91.44 99 ASN A CA 1
ATOM 746 C C . ASN A 1 99 ? -13.892 7.360 11.292 1.00 91.44 99 ASN A C 1
ATOM 748 O O . ASN A 1 99 ? -14.612 8.360 11.310 1.00 91.44 99 ASN A O 1
ATOM 752 N N . VAL A 1 100 ? -12.562 7.428 11.247 1.00 90.38 100 VAL A N 1
ATOM 753 C CA . VAL A 1 100 ? -11.865 8.667 10.912 1.00 90.38 100 VAL A CA 1
ATOM 754 C C . VAL A 1 100 ? -11.841 8.769 9.394 1.00 90.38 100 VAL A C 1
ATOM 756 O O . VAL A 1 100 ? -11.063 8.092 8.721 1.00 90.38 100 VAL A O 1
ATOM 759 N N . ASN A 1 101 ? -12.731 9.603 8.857 1.00 84.38 101 ASN A N 1
ATOM 760 C CA . ASN A 1 101 ? -12.848 9.792 7.418 1.00 84.38 101 ASN A CA 1
ATOM 761 C C . ASN A 1 101 ? -11.508 10.235 6.824 1.00 84.38 101 ASN A C 1
ATOM 763 O O . ASN A 1 101 ? -10.927 11.234 7.252 1.00 84.38 101 ASN A O 1
ATOM 767 N N . GLN A 1 102 ? -11.051 9.517 5.800 1.00 83.69 102 GLN A N 1
ATOM 768 C CA . GLN A 1 102 ? -9.920 9.953 4.997 1.00 83.69 102 GLN A CA 1
ATOM 769 C C . GLN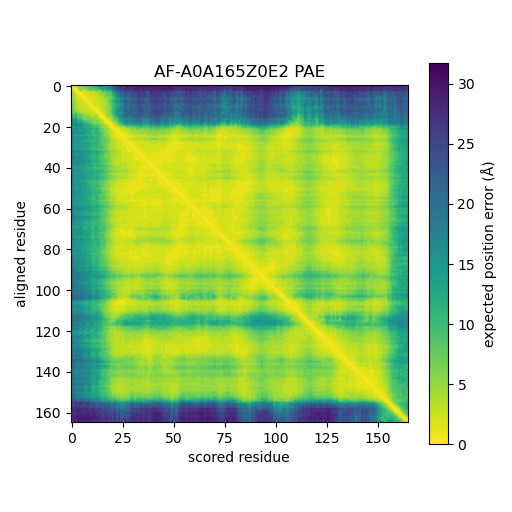 A 1 102 ? -10.371 11.126 4.125 1.00 83.69 102 GLN A C 1
ATOM 771 O O . GLN A 1 102 ? -11.163 10.959 3.198 1.00 83.69 102 GLN A O 1
ATOM 776 N N . ILE A 1 103 ? -9.902 12.327 4.458 1.00 82.25 103 ILE A N 1
ATOM 777 C CA . ILE A 1 103 ? -10.138 13.524 3.651 1.00 82.25 103 ILE A CA 1
ATOM 778 C C . ILE A 1 103 ? -9.029 13.591 2.600 1.00 82.25 103 ILE A C 1
ATOM 780 O O . ILE A 1 103 ? -7.866 13.816 2.927 1.00 82.25 103 ILE A O 1
ATOM 784 N N . GLY A 1 104 ? -9.398 13.366 1.340 1.00 83.19 104 GLY A N 1
ATOM 785 C CA . GLY A 1 104 ? -8.452 13.142 0.249 1.00 83.19 104 GLY A CA 1
ATOM 786 C C . GLY A 1 104 ? -8.086 11.663 0.120 1.00 83.19 104 GLY A C 1
ATOM 787 O O . GLY A 1 104 ? -8.880 10.783 0.447 1.00 83.19 104 GLY A O 1
ATOM 788 N N . GLY A 1 105 ? -6.886 11.379 -0.374 1.00 88.31 105 GLY A N 1
ATOM 789 C CA . GLY A 1 105 ? -6.389 10.014 -0.505 1.00 88.31 105 GLY A CA 1
ATOM 790 C C . GLY A 1 105 ? -4.959 9.910 -0.009 1.00 88.31 105 GLY A C 1
ATOM 791 O O . GLY A 1 105 ? -4.673 10.218 1.146 1.00 88.31 105 GLY A O 1
ATOM 792 N N . GLY A 1 106 ? -4.063 9.453 -0.871 1.00 91.69 106 GLY A N 1
ATOM 793 C CA . GLY A 1 106 ? -2.671 9.231 -0.514 1.00 91.69 106 GLY A CA 1
ATOM 794 C C . GLY A 1 106 ? -1.745 9.521 -1.676 1.00 91.69 106 GLY A C 1
ATOM 795 O O . GLY A 1 106 ? -2.152 9.517 -2.837 1.00 91.69 106 GLY A O 1
ATOM 796 N N . THR A 1 107 ? -0.486 9.766 -1.351 1.00 93.12 107 THR A N 1
ATOM 797 C CA . THR A 1 107 ? 0.568 9.958 -2.340 1.00 93.12 107 THR A CA 1
ATOM 798 C C . THR A 1 107 ? 1.414 8.703 -2.392 1.00 93.12 107 THR A C 1
ATOM 800 O O . THR A 1 107 ? 2.071 8.353 -1.413 1.00 93.12 107 THR A O 1
ATOM 803 N N . VAL A 1 108 ? 1.425 8.047 -3.545 1.00 93.19 108 VAL A N 1
ATOM 804 C CA . VAL A 1 108 ? 2.312 6.916 -3.806 1.00 93.19 108 VAL A CA 1
ATOM 805 C C . VAL A 1 108 ? 3.557 7.444 -4.491 1.00 93.19 108 VAL A C 1
ATOM 807 O O . VAL A 1 108 ? 3.469 8.241 -5.428 1.00 93.19 108 VAL A O 1
ATOM 810 N N . TYR A 1 109 ? 4.726 7.013 -4.035 1.00 90.44 109 TYR A N 1
ATOM 811 C CA . TYR A 1 109 ? 5.984 7.415 -4.638 1.00 90.44 109 TYR A CA 1
ATOM 812 C C . TYR A 1 109 ? 7.002 6.277 -4.636 1.00 90.44 109 TYR A C 1
ATOM 814 O O . TYR A 1 109 ? 7.081 5.491 -3.695 1.00 90.44 109 TYR A O 1
ATOM 822 N N . TYR A 1 110 ? 7.803 6.224 -5.696 1.00 88.25 110 TYR A N 1
ATOM 823 C CA . TYR A 1 110 ? 8.940 5.324 -5.832 1.00 88.25 110 TYR A CA 1
ATOM 824 C C . TYR A 1 110 ? 10.191 6.172 -6.013 1.00 88.25 110 TYR A C 1
ATOM 826 O O . TYR A 1 110 ? 10.343 6.902 -6.997 1.00 88.25 110 TYR A O 1
ATOM 834 N N . LEU A 1 111 ? 11.078 6.095 -5.025 1.00 84.06 111 LEU A N 1
ATOM 835 C CA . LEU A 1 111 ? 12.352 6.796 -5.045 1.00 84.06 111 LEU A CA 1
ATOM 836 C C . LEU A 1 111 ? 13.405 5.886 -5.661 1.00 84.06 111 LEU A C 1
ATOM 838 O O . LEU A 1 111 ? 13.519 4.723 -5.277 1.00 84.06 111 LEU A O 1
ATOM 842 N N . GLN A 1 112 ? 14.215 6.430 -6.565 1.00 80.88 112 GLN A N 1
ATOM 843 C CA . GLN A 1 112 ? 15.344 5.714 -7.152 1.00 80.88 112 GLN A CA 1
ATOM 844 C C . GLN A 1 112 ? 16.531 5.686 -6.178 1.00 80.88 112 GLN A C 1
ATOM 846 O O . GLN A 1 112 ? 17.592 6.245 -6.439 1.00 80.88 112 GLN A O 1
ATOM 851 N N . ARG A 1 113 ? 16.340 5.070 -5.008 1.00 78.31 113 ARG A N 1
ATOM 852 C CA . ARG A 1 113 ? 17.404 4.895 -4.016 1.00 78.31 113 ARG A CA 1
ATOM 853 C C . ARG A 1 113 ? 18.226 3.672 -4.397 1.00 78.31 113 ARG A C 1
ATOM 855 O O . ARG A 1 113 ? 17.693 2.569 -4.431 1.00 78.31 113 ARG A O 1
ATOM 862 N N . ARG A 1 114 ? 19.512 3.880 -4.671 1.00 79.31 114 ARG A N 1
ATOM 863 C CA . ARG A 1 114 ? 20.485 2.803 -4.864 1.00 79.31 114 ARG A CA 1
ATOM 864 C C . ARG A 1 114 ? 21.273 2.614 -3.572 1.00 79.31 114 ARG A C 1
ATOM 866 O O . ARG A 1 114 ? 21.732 3.593 -2.991 1.00 79.31 114 ARG A O 1
ATOM 873 N N . GLY A 1 115 ? 21.438 1.374 -3.133 1.00 76.81 115 GLY A N 1
ATOM 874 C CA . GLY A 1 115 ? 22.344 0.992 -2.055 1.00 76.81 115 GLY A CA 1
ATOM 875 C C . GLY A 1 115 ? 23.814 1.061 -2.472 1.00 76.81 115 GLY A C 1
ATOM 876 O O . GLY A 1 115 ? 24.674 1.297 -1.629 1.00 76.81 115 GLY A O 1
ATOM 877 N N . THR A 1 116 ? 24.119 0.915 -3.768 1.00 82.88 116 THR A N 1
ATOM 878 C CA . THR A 1 116 ? 25.474 1.118 -4.314 1.00 82.88 116 THR A CA 1
ATOM 879 C C . THR A 1 116 ? 25.445 1.828 -5.669 1.00 82.88 116 THR A C 1
ATOM 881 O O . THR A 1 116 ? 24.45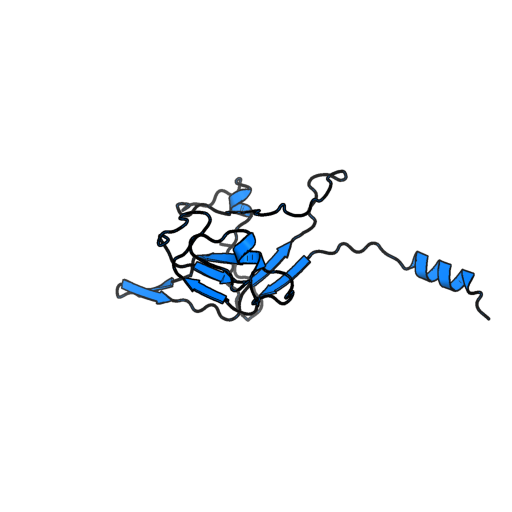5 1.761 -6.394 1.00 82.88 116 THR A O 1
ATOM 884 N N . ALA A 1 117 ? 26.553 2.467 -6.061 1.00 80.94 117 ALA A N 1
ATOM 885 C CA . ALA A 1 117 ? 26.661 3.156 -7.355 1.00 80.94 117 ALA A CA 1
ATOM 886 C C . ALA A 1 117 ? 26.377 2.240 -8.566 1.00 80.94 117 ALA A C 1
ATOM 888 O O . ALA A 1 117 ? 25.859 2.700 -9.584 1.00 80.94 117 ALA A O 1
ATOM 889 N N . ASN A 1 118 ? 26.666 0.942 -8.426 1.00 86.44 118 ASN A N 1
ATOM 890 C CA . ASN A 1 118 ? 26.552 -0.058 -9.488 1.00 86.44 118 ASN A CA 1
ATOM 891 C C . ASN A 1 118 ? 25.246 -0.864 -9.437 1.00 86.44 118 ASN A C 1
ATOM 893 O O . ASN A 1 118 ? 25.054 -1.770 -10.250 1.00 86.44 118 ASN A O 1
ATOM 897 N N . GLU A 1 119 ? 24.354 -0.569 -8.489 1.00 87.31 119 GLU A N 1
ATOM 898 C CA . GLU A 1 119 ? 23.072 -1.258 -8.395 1.00 87.31 119 GLU A CA 1
ATOM 899 C C . GLU A 1 119 ? 22.183 -0.908 -9.592 1.00 87.31 119 GLU A C 1
ATOM 901 O O . GLU A 1 119 ? 21.965 0.263 -9.923 1.00 87.31 119 GLU A O 1
ATOM 906 N N . LYS A 1 120 ? 21.667 -1.946 -10.253 1.00 86.06 120 LYS A N 1
ATOM 907 C CA . LYS A 1 120 ? 20.742 -1.806 -11.376 1.00 86.06 120 LYS A CA 1
ATOM 908 C C . LYS A 1 120 ? 19.316 -1.749 -10.844 1.00 86.06 120 LYS A C 1
ATOM 910 O O . LYS A 1 120 ? 18.902 -2.624 -10.090 1.00 86.06 120 LYS A O 1
ATOM 915 N N . LEU A 1 121 ? 18.555 -0.743 -11.269 1.00 83.50 121 LEU A N 1
ATOM 916 C CA . LEU A 1 121 ? 17.121 -0.699 -10.999 1.00 83.50 121 LEU A CA 1
ATOM 917 C C . LEU A 1 121 ? 16.386 -1.650 -11.944 1.00 83.50 121 LEU A C 1
ATOM 919 O O . LEU A 1 121 ? 16.601 -1.628 -13.156 1.00 83.50 121 LEU A O 1
ATOM 923 N N . HIS A 1 122 ? 15.483 -2.441 -11.377 1.00 86.25 122 HIS A N 1
ATOM 924 C CA . HIS A 1 122 ? 14.601 -3.340 -12.106 1.00 86.25 122 HIS A CA 1
ATOM 925 C C . HIS A 1 122 ? 13.148 -2.919 -11.891 1.00 86.25 122 HIS A C 1
ATOM 927 O O . HIS A 1 122 ? 12.779 -2.465 -10.807 1.00 86.25 122 HIS A O 1
ATOM 933 N N . ALA A 1 123 ? 12.318 -3.072 -12.923 1.00 88.12 123 ALA A N 1
ATOM 934 C CA . ALA A 1 123 ? 10.877 -2.920 -12.767 1.00 88.12 123 ALA A CA 1
ATOM 935 C C . ALA A 1 123 ? 10.332 -4.010 -11.833 1.00 88.12 123 ALA A C 1
ATOM 937 O O . ALA A 1 123 ? 10.860 -5.126 -11.807 1.00 88.12 123 ALA A O 1
ATOM 938 N N . PHE A 1 124 ? 9.265 -3.701 -11.091 1.00 90.88 124 PHE A N 1
ATOM 939 C CA . PHE A 1 124 ? 8.585 -4.717 -10.292 1.00 90.88 124 PHE A CA 1
ATOM 940 C C . PHE A 1 124 ? 8.094 -5.851 -11.202 1.00 90.88 124 PHE A C 1
ATOM 942 O O . PHE A 1 124 ? 7.512 -5.572 -12.256 1.00 90.88 124 PHE A O 1
ATOM 949 N N . PRO A 1 125 ? 8.327 -7.118 -10.826 1.00 94.31 125 PRO A N 1
ATOM 950 C CA . PRO A 1 125 ? 7.850 -8.244 -11.609 1.00 94.31 125 PRO A CA 1
ATOM 951 C C . PRO A 1 125 ? 6.321 -8.321 -11.585 1.00 94.31 125 PRO A C 1
ATOM 953 O O . PRO A 1 125 ? 5.647 -7.758 -10.717 1.00 94.31 125 PRO A O 1
ATOM 956 N N . GLU A 1 126 ? 5.768 -9.072 -12.534 1.00 95.06 126 GLU A N 1
ATOM 957 C CA . GLU A 1 126 ? 4.351 -9.413 -12.533 1.00 95.06 126 GLU A CA 1
ATOM 958 C C . GLU A 1 126 ? 3.940 -10.066 -11.204 1.00 95.06 126 GLU A C 1
ATOM 960 O O . GLU A 1 126 ? 4.638 -10.929 -10.673 1.00 95.06 126 GLU A O 1
ATOM 965 N N . GLY A 1 127 ? 2.803 -9.636 -10.651 1.00 94.44 127 GLY A N 1
ATOM 966 C CA . GLY A 1 127 ? 2.282 -10.184 -9.399 1.00 94.44 127 GLY A CA 1
ATOM 967 C C . GLY A 1 127 ? 3.076 -9.800 -8.149 1.00 94.44 127 GLY A C 1
ATOM 968 O O . GLY A 1 127 ? 2.823 -10.385 -7.095 1.00 94.44 127 GLY A O 1
ATOM 969 N N . PHE A 1 128 ? 3.994 -8.828 -8.236 1.00 95.75 128 PHE A N 1
ATOM 970 C CA . PHE A 1 128 ? 4.698 -8.299 -7.071 1.00 95.75 128 PHE A CA 1
ATOM 971 C C . PHE A 1 128 ? 3.715 -7.871 -5.973 1.00 95.75 128 PHE A C 1
ATOM 973 O O . PHE A 1 128 ? 2.735 -7.166 -6.221 1.00 95.75 128 PHE A O 1
ATOM 980 N N . ARG A 1 129 ? 3.994 -8.310 -4.745 1.00 95.56 129 ARG A N 1
ATOM 981 C CA . ARG A 1 129 ? 3.211 -8.029 -3.540 1.00 95.56 129 ARG A CA 1
ATOM 982 C C . ARG A 1 129 ? 4.164 -7.607 -2.441 1.00 95.56 129 ARG A C 1
ATOM 984 O O . ARG A 1 129 ? 5.226 -8.203 -2.281 1.00 95.56 129 ARG A O 1
ATOM 991 N N . MET A 1 130 ? 3.761 -6.608 -1.670 1.00 94.38 130 MET A N 1
ATOM 992 C CA . MET A 1 130 ? 4.549 -6.093 -0.561 1.00 94.38 130 MET A CA 1
ATOM 993 C C . MET A 1 130 ? 3.646 -5.889 0.648 1.00 94.38 130 MET A C 1
ATOM 995 O O . MET A 1 130 ? 2.566 -5.318 0.526 1.00 94.38 130 MET A O 1
ATOM 999 N N . LEU A 1 131 ? 4.117 -6.340 1.806 1.00 93.94 131 LEU A N 1
ATOM 1000 C CA . LEU A 1 131 ? 3.526 -6.057 3.106 1.00 93.94 131 LEU A CA 1
ATOM 1001 C C . LEU A 1 131 ? 4.572 -5.321 3.940 1.00 93.94 131 LEU A C 1
ATOM 1003 O O . LEU A 1 131 ? 5.719 -5.762 4.019 1.00 93.94 131 LEU A O 1
ATOM 1007 N N . ALA A 1 132 ? 4.179 -4.207 4.550 1.00 92.50 132 ALA A N 1
ATOM 1008 C CA . ALA A 1 132 ? 5.040 -3.424 5.424 1.00 92.50 132 ALA A CA 1
ATOM 1009 C C . ALA A 1 132 ? 4.416 -3.313 6.818 1.00 92.50 132 ALA A C 1
ATOM 1011 O O . ALA A 1 132 ? 3.237 -2.990 6.958 1.00 92.50 132 ALA A O 1
ATOM 1012 N N . GLY A 1 133 ? 5.236 -3.547 7.844 1.00 90.31 133 GLY A N 1
ATOM 1013 C CA . GLY A 1 133 ? 4.838 -3.462 9.246 1.00 90.31 133 GLY A CA 1
ATOM 1014 C C . GLY A 1 133 ? 4.331 -4.778 9.841 1.00 90.31 133 GLY A C 1
ATOM 1015 O O . GLY A 1 133 ? 4.110 -5.771 9.151 1.00 90.31 133 GLY A O 1
ATOM 1016 N N . THR A 1 134 ? 4.151 -4.760 11.161 1.00 87.69 134 THR A N 1
ATOM 1017 C CA . THR A 1 134 ? 3.686 -5.905 11.952 1.00 87.69 134 THR A CA 1
ATOM 1018 C C . THR A 1 134 ? 2.456 -5.480 12.760 1.00 87.69 134 THR A C 1
ATOM 1020 O O . THR A 1 134 ? 2.594 -4.625 13.636 1.00 87.69 134 THR A O 1
ATOM 1023 N N . PRO A 1 135 ? 1.263 -6.075 12.552 1.00 84.44 135 PRO A N 1
ATOM 1024 C CA . PRO A 1 135 ? 0.027 -5.646 13.228 1.00 84.44 135 PRO A CA 1
ATOM 1025 C C . PRO A 1 135 ? 0.079 -5.711 14.765 1.00 84.44 135 PRO A C 1
ATOM 1027 O O . PRO A 1 135 ? -0.615 -4.974 15.469 1.00 84.44 135 PRO A O 1
ATOM 1030 N N . GLY A 1 136 ? 0.903 -6.614 15.302 1.00 86.31 136 GLY A N 1
ATOM 1031 C CA . GLY A 1 136 ? 1.117 -6.801 16.737 1.00 86.31 136 GLY A CA 1
ATOM 1032 C C . GLY A 1 136 ? 2.191 -5.902 17.352 1.00 86.31 136 GLY A C 1
ATOM 1033 O O . GLY A 1 136 ? 2.405 -5.993 18.556 1.00 86.31 136 GLY A O 1
ATOM 1034 N N . LEU A 1 137 ? 2.873 -5.051 16.577 1.00 89.69 137 LEU A N 1
ATOM 1035 C CA . LEU A 1 137 ? 3.930 -4.192 17.109 1.00 89.69 137 LEU A CA 1
ATOM 1036 C C . LEU A 1 137 ? 3.339 -3.158 18.079 1.00 89.69 137 LEU A C 1
ATOM 1038 O O . LEU A 1 137 ? 2.319 -2.531 17.785 1.00 89.69 137 LEU A O 1
ATOM 1042 N N . ARG A 1 138 ? 3.946 -3.022 19.261 1.00 88.12 138 ARG A N 1
ATOM 1043 C CA . ARG A 1 138 ? 3.494 -2.105 20.327 1.00 88.12 138 ARG A CA 1
ATOM 1044 C C . ARG A 1 138 ? 4.596 -1.201 20.875 1.00 88.12 138 ARG A C 1
ATOM 1046 O O . ARG A 1 138 ? 4.303 -0.330 21.683 1.00 88.12 138 ARG A O 1
ATOM 1053 N N . SER A 1 139 ? 5.838 -1.402 20.450 1.00 90.94 139 SER A N 1
ATOM 1054 C CA . SER A 1 139 ? 7.000 -0.638 20.902 1.00 90.94 139 SER A CA 1
ATOM 1055 C C . SER A 1 139 ? 7.923 -0.366 19.725 1.00 90.94 139 SER A C 1
ATOM 1057 O O . SER A 1 139 ? 8.199 -1.281 18.947 1.00 90.94 139 SER A O 1
ATOM 1059 N N . TYR A 1 140 ? 8.399 0.871 19.626 1.00 90.94 140 TYR A N 1
ATOM 1060 C CA . TYR A 1 140 ? 9.337 1.289 18.596 1.00 90.94 140 TYR A CA 1
ATOM 1061 C C . TYR A 1 140 ? 10.773 0.873 18.944 1.00 90.94 140 TYR A C 1
ATOM 1063 O O . TYR A 1 140 ? 11.236 1.090 20.062 1.00 90.94 140 TYR A O 1
ATOM 1071 N N . ASP A 1 141 ? 11.478 0.296 17.976 1.00 92.62 141 ASP A N 1
ATOM 1072 C CA . ASP A 1 141 ? 12.910 0.024 18.011 1.00 92.62 141 ASP A CA 1
ATOM 1073 C C . ASP A 1 141 ? 13.611 0.884 16.956 1.00 92.62 141 ASP A C 1
ATOM 1075 O O . ASP A 1 141 ? 13.555 0.603 15.755 1.00 92.62 141 ASP A O 1
ATOM 1079 N N . ALA A 1 142 ? 14.327 1.907 17.426 1.00 92.81 142 ALA A N 1
ATOM 1080 C CA . ALA A 1 142 ? 15.079 2.824 16.580 1.00 92.81 142 ALA A CA 1
ATOM 1081 C C . ALA A 1 142 ? 16.176 2.129 15.759 1.00 92.81 142 ALA A C 1
ATOM 1083 O O . ALA A 1 142 ? 16.574 2.649 14.716 1.00 92.81 142 ALA A O 1
ATOM 1084 N N . ASN A 1 143 ? 16.652 0.949 16.170 1.00 95.06 143 ASN A N 1
ATOM 1085 C CA . ASN A 1 143 ? 17.649 0.187 15.419 1.00 95.06 143 ASN A CA 1
ATOM 1086 C C . ASN A 1 143 ? 17.024 -0.630 14.277 1.00 95.06 143 ASN A C 1
ATOM 1088 O O . ASN A 1 143 ? 17.717 -0.955 13.307 1.00 95.06 143 ASN A O 1
ATOM 1092 N N . SER A 1 144 ? 15.711 -0.871 14.308 1.00 93.31 144 SER A N 1
ATOM 1093 C CA . SER A 1 144 ? 15.002 -1.626 13.279 1.00 93.31 144 SER A CA 1
ATOM 1094 C C . SER A 1 144 ? 14.751 -0.795 12.017 1.00 93.31 144 SER A C 1
ATOM 1096 O O . SER A 1 144 ? 13.925 0.117 11.995 1.00 93.31 144 SER A O 1
ATOM 1098 N N . LEU A 1 145 ? 15.415 -1.163 10.916 1.00 89.81 145 LEU A N 1
ATOM 1099 C CA . LEU A 1 145 ? 15.209 -0.554 9.593 1.00 89.81 145 LEU A CA 1
ATOM 1100 C C . LEU A 1 145 ? 13.736 -0.563 9.153 1.00 89.81 145 LEU A C 1
ATOM 1102 O O . LEU A 1 145 ? 13.261 0.424 8.598 1.00 89.81 145 LEU A O 1
ATOM 1106 N N . ALA A 1 146 ? 13.018 -1.659 9.410 1.00 90.25 146 ALA A N 1
ATOM 1107 C CA . ALA A 1 146 ? 11.617 -1.803 9.021 1.00 90.25 146 ALA A CA 1
ATOM 1108 C C . ALA A 1 146 ? 10.700 -0.847 9.795 1.00 90.25 146 ALA A C 1
ATOM 1110 O O . ALA A 1 146 ? 9.754 -0.313 9.223 1.00 90.25 146 ALA A O 1
ATOM 1111 N N . GLN A 1 147 ? 10.988 -0.606 11.078 1.00 91.44 147 GLN A N 1
ATOM 1112 C CA . GLN A 1 147 ? 10.190 0.308 11.894 1.00 91.44 147 GLN A CA 1
ATOM 1113 C C . GLN A 1 147 ? 10.471 1.768 11.539 1.00 91.44 147 GLN A C 1
ATOM 1115 O O . GLN A 1 147 ? 9.533 2.544 11.418 1.00 91.44 147 GLN A O 1
ATOM 1120 N N . ARG A 1 148 ? 11.731 2.123 11.243 1.00 90.12 148 ARG A N 1
ATOM 1121 C CA . ARG A 1 148 ? 12.092 3.467 10.750 1.00 90.12 148 ARG A CA 1
ATOM 1122 C C . ARG A 1 148 ? 11.428 3.846 9.420 1.00 90.12 148 ARG A C 1
ATOM 1124 O O . ARG A 1 148 ? 11.413 5.018 9.061 1.00 90.12 148 ARG A O 1
ATOM 1131 N N . ALA A 1 149 ? 10.928 2.871 8.659 1.00 88.75 149 ALA A N 1
ATOM 1132 C CA . ALA A 1 149 ? 10.267 3.105 7.376 1.00 88.75 149 ALA A CA 1
ATOM 1133 C C . ALA A 1 149 ? 8.780 3.491 7.505 1.00 88.75 149 ALA A C 1
ATOM 1135 O O . ALA A 1 149 ? 8.162 3.841 6.500 1.00 88.75 149 ALA A O 1
ATOM 1136 N N . ILE A 1 150 ? 8.202 3.418 8.708 1.00 88.56 150 ILE A N 1
ATOM 1137 C CA . ILE A 1 150 ? 6.801 3.747 8.980 1.00 88.56 150 ILE A CA 1
ATOM 1138 C C . ILE A 1 150 ? 6.785 4.853 10.031 1.00 88.56 150 ILE A C 1
ATOM 1140 O O . ILE A 1 150 ? 7.221 4.636 11.155 1.00 88.56 150 ILE A O 1
ATOM 1144 N N . SER A 1 151 ? 6.263 6.024 9.676 1.00 84.44 151 SER A N 1
ATOM 1145 C CA . SER A 1 151 ? 6.121 7.151 10.599 1.00 84.44 151 SER A CA 1
ATOM 1146 C C . SER A 1 151 ? 4.710 7.720 10.557 1.00 84.44 151 SER A C 1
ATOM 1148 O O . SER A 1 151 ? 4.019 7.667 9.535 1.00 84.44 151 SER A O 1
ATOM 1150 N N . PHE A 1 152 ? 4.282 8.274 11.687 1.00 81.50 152 PHE A N 1
ATOM 1151 C CA . PHE A 1 152 ? 3.001 8.953 11.821 1.00 81.50 152 PHE A CA 1
ATOM 1152 C C . PHE A 1 152 ? 3.260 10.392 12.234 1.00 8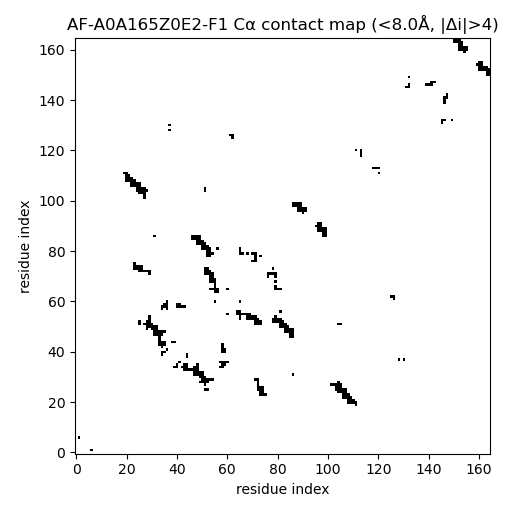1.50 152 PHE A C 1
ATOM 1154 O O . PHE A 1 152 ? 4.018 10.659 13.162 1.00 81.50 152 PHE A O 1
ATOM 1161 N N . ASN A 1 153 ? 2.623 11.322 11.530 1.00 76.75 153 ASN A N 1
ATOM 1162 C CA . ASN A 1 153 ? 2.765 12.745 11.789 1.00 76.75 153 ASN A CA 1
ATOM 1163 C C . ASN A 1 153 ? 1.376 13.357 11.936 1.00 76.75 153 ASN A C 1
ATOM 1165 O O . ASN A 1 153 ? 0.534 13.225 11.044 1.00 76.75 153 ASN A O 1
ATOM 1169 N N . CYS A 1 154 ? 1.146 14.046 13.049 1.00 74.31 154 CYS A N 1
ATOM 1170 C CA . CYS A 1 154 ? -0.003 14.928 13.187 1.00 74.31 154 CYS A CA 1
ATOM 1171 C C . CYS A 1 154 ? 0.341 16.254 12.513 1.00 74.31 154 CYS A C 1
ATOM 1173 O O . CYS A 1 154 ? 1.119 17.045 13.043 1.00 74.31 154 CYS A O 1
ATOM 1175 N N . LEU A 1 155 ? -0.223 16.489 11.330 1.00 68.94 155 LEU A N 1
ATOM 1176 C CA . LEU A 1 155 ? -0.069 17.770 10.653 1.00 68.94 155 LEU A CA 1
ATOM 1177 C C . LEU A 1 155 ? -0.942 18.802 11.364 1.00 68.94 155 LEU A C 1
ATOM 1179 O O . LEU A 1 155 ? -2.167 18.673 11.378 1.00 68.94 155 LEU A O 1
ATOM 1183 N N . ASP A 1 156 ? -0.326 19.833 11.937 1.00 62.91 156 ASP A N 1
ATOM 1184 C CA . ASP A 1 156 ? -1.061 21.057 12.211 1.00 62.91 156 ASP A CA 1
ATOM 1185 C C . ASP A 1 156 ? -1.181 21.845 10.894 1.00 62.91 156 ASP A C 1
ATOM 1187 O O . ASP A 1 156 ? -0.245 21.940 10.095 1.00 62.91 156 ASP A O 1
ATOM 1191 N N . PHE A 1 157 ? -2.363 22.390 10.615 1.00 61.72 157 PHE A N 1
ATOM 1192 C CA . PHE A 1 157 ? -2.588 23.202 9.413 1.00 61.72 157 PHE A CA 1
ATOM 1193 C C . PHE A 1 157 ? -1.897 24.582 9.490 1.00 61.72 157 PHE A C 1
ATOM 1195 O O . PHE A 1 157 ? -2.110 25.421 8.619 1.00 61.72 157 PHE A O 1
ATOM 1202 N N . SER A 1 158 ? -1.073 24.829 10.518 1.00 66.75 158 SER A N 1
ATOM 1203 C CA . SER A 1 158 ? -0.207 26.005 10.667 1.00 66.75 158 SER A CA 1
ATOM 1204 C C . SER A 1 158 ? 1.219 25.766 10.140 1.00 66.75 158 SER A C 1
ATOM 1206 O O . SER A 1 158 ? 2.046 26.680 10.153 1.00 66.75 158 SER A O 1
ATOM 1208 N N . GLY A 1 159 ? 1.505 24.561 9.627 1.00 52.22 159 GLY A N 1
ATOM 1209 C CA . GLY A 1 159 ? 2.792 24.198 9.033 1.00 52.22 159 GLY A CA 1
ATOM 1210 C C . GLY A 1 159 ? 3.880 23.874 10.057 1.00 52.22 159 GLY A C 1
ATOM 1211 O O . GLY A 1 159 ? 5.048 23.759 9.682 1.00 52.22 159 GLY A O 1
ATOM 1212 N N . LYS A 1 160 ? 3.530 23.720 11.340 1.00 51.41 160 LYS A N 1
ATOM 1213 C CA . LYS A 1 160 ? 4.465 23.290 12.382 1.00 51.41 160 LYS A CA 1
ATOM 1214 C C . LYS A 1 160 ? 4.267 21.797 12.633 1.00 51.41 160 LYS A C 1
ATOM 1216 O O . LYS A 1 160 ? 3.260 21.367 13.184 1.00 51.41 160 LYS A O 1
ATOM 1221 N N . ASN A 1 161 ? 5.248 20.995 12.223 1.00 52.81 161 ASN A N 1
ATOM 1222 C CA . ASN A 1 161 ? 5.287 19.573 12.557 1.00 52.81 161 ASN A CA 1
ATOM 1223 C C . ASN A 1 161 ? 5.543 19.439 14.065 1.00 52.81 161 ASN A C 1
ATOM 1225 O O . ASN A 1 161 ? 6.630 19.770 14.535 1.00 52.81 161 ASN A O 1
ATOM 1229 N N . SER A 1 162 ? 4.555 18.971 14.828 1.00 44.34 162 SER A N 1
ATOM 1230 C CA . SER A 1 162 ? 4.647 18.796 16.286 1.00 44.34 162 SER A CA 1
ATOM 1231 C C . SER A 1 162 ? 5.240 17.445 16.715 1.00 44.34 162 SER A C 1
ATOM 1233 O O . SER A 1 162 ? 4.982 16.979 17.822 1.00 44.34 162 SER A O 1
ATOM 1235 N N . GLY A 1 163 ? 6.102 16.863 15.877 1.00 42.59 163 GLY A N 1
ATOM 1236 C CA . GLY A 1 163 ? 6.876 15.664 16.192 1.00 42.59 163 GLY A CA 1
ATOM 1237 C C . GLY A 1 163 ? 6.392 14.408 15.470 1.00 42.59 163 GLY A C 1
ATOM 1238 O O . GLY A 1 163 ? 5.196 14.197 15.263 1.00 42.59 163 GLY A O 1
ATOM 1239 N N . GLU A 1 164 ? 7.372 13.598 15.080 1.00 34.91 164 GLU A N 1
ATOM 1240 C CA . GLU A 1 164 ? 7.206 12.198 14.697 1.00 34.91 164 GLU A CA 1
ATOM 1241 C C . GLU A 1 164 ? 6.764 11.416 15.949 1.00 34.91 164 GLU A C 1
ATOM 1243 O O . GLU A 1 164 ? 7.349 11.604 17.020 1.00 34.91 164 GLU A O 1
ATOM 1248 N N . PHE A 1 165 ? 5.728 10.579 15.837 1.00 38.78 165 PHE A N 1
ATOM 1249 C CA . PHE A 1 165 ? 5.470 9.522 16.825 1.00 38.78 165 PHE A CA 1
ATOM 1250 C C . PHE A 1 165 ? 6.335 8.300 16.530 1.00 38.78 165 PHE A C 1
ATOM 1252 O O . PHE A 1 165 ? 6.403 7.919 15.336 1.00 38.78 165 PHE A O 1
#

Foldseek 3Di:
DPPPVVVVVVVVVPDDDDQDKDKKFQFAFPDKAQADLPPQAPDGHPAIKGKFFFNLDDRNDFLVSLCPGPAGSIPPGNTSDMDIDGFDWDQDPVRDTDTPDDRTHDMDIDGPDDPDPPDDDDDQDHRDDDDADDPPDDDDDPVDPRRVVDWDWDDDPVRDTPDID

Solvent-accessible surface area (backbone atoms only — not comparable to full-atom values): 10447 Å² total; per-residue (Å²): 133,85,56,69,68,60,56,50,52,52,54,57,71,66,61,70,90,77,94,72,64,53,71,38,52,19,59,32,60,66,46,73,42,44,50,31,48,84,86,35,56,71,41,80,31,98,57,47,25,38,28,32,19,17,68,32,73,50,37,64,51,46,54,69,39,26,71,64,31,89,49,31,35,26,70,53,61,87,46,33,57,73,51,70,47,78,56,55,64,47,71,46,97,89,69,50,74,42,79,56,76,76,85,50,55,50,75,52,69,51,74,81,78,63,96,45,97,83,59,79,91,73,80,82,59,90,68,69,79,88,86,83,85,60,95,83,68,85,74,90,50,91,85,38,69,74,54,73,75,60,79,49,68,64,77,45,97,82,77,54,78,80,52,80,101

Secondary structure (DSSP, 8-state):
---HHHHHHHHHHT-PPP---EEEEE-S-SEEES--TTTSTTS--SS-EEEEEBTT--TT--HHHHHT-S-BSBSSTT---EEEEEPPEEE-TTS-EEE---SS-EEEEE----SSTTPPP-PPPTT-----S-TT--S--TT-HHHHT---EEE-TTS-EEEE-

Organism: NCBI:txid1314781

Sequence (165 aa):
MFSLALVALTLAAAASPADAFFRMNCAQPVTTMRADPIVTPGIVASHVHQVLGGNGFNFNQTFADARKSSCSTCQARSDLSNYWTPNLYYRAKNGSFHNVNQIGGGTVYYLQRRGTANEKLHAFPEGFRMLAGTPGLRSYDANSLAQRAISFNCLDFSGKNSGEF

Radius of gyration: 21.42 Å; Cα contacts (8 Å, |Δi|>4): 231; chains: 1; bounding box: 46×50×64 Å

InterPro domains:
  IPR018535 Domain of unknown function DUF1996 [PF09362] (36-159)